Protein AF-A0A427CB73-F1 (afdb_monomer)

Foldseek 3Di:
DDDDDDDDDDDDDDDDDPPVPPPPPPPVQDAPQPLVQFDDDLLSVLLRCLLVLVLVSNLCSVPVVPDQQLPRAGPPQFEGSLLSNVSSVRLSSNLSNLVSPHQQQRWDWDQDPNDIFTADYNCLSCLLDLDLSSNVSNVVSPDDQQDAHRVRHGSCVNNCVSPNNNSND

pLDDT: mean 84.84, std 18.82, range [35.97, 98.69]

Nearest PDB structures (foldseek):
  6xkc-assembly1_A  TM=7.181E-01  e=7.537E-05  Homo sapiens
  7jya-assembly3_C  TM=6.806E-01  e=2.840E-04  Homo sapiens
  6le6-assembly2_B  TM=7.081E-01  e=1.017E-03  Homo sapiens
  6ley-assembly2_B  TM=7.081E-01  e=1.694E-03  Homo sapiens
  6len-assembly2_B  TM=6.511E-01  e=2.077E-03  Homo sapiens

Secondary structure (DSSP, 8-state):
----------------------------PPPSS-GGGT--HHHHHHHHHHHHT-HHHHHHHHHTS---TTS-B-TTT--BGGGHHHHTT-HHHHHHHHHTT--TT---EEEETTEEEEPP-HHHHHHTSS-THHHHHHHHTT--TT-B-TTS-BHHHHHHHTT--GGG-

Solvent-accessible surface area (backbone atoms only — not comparable to full-atom values): 9831 Å² total; per-residue (Å²): 134,82,92,81,85,86,88,77,88,92,79,90,83,88,86,76,82,88,75,82,74,81,76,74,75,76,69,75,76,73,52,92,78,55,42,72,83,44,35,60,73,69,58,24,54,45,47,39,26,20,43,76,32,39,43,67,60,38,36,42,41,38,76,75,67,63,50,59,48,53,81,39,52,25,80,88,77,42,43,23,46,69,33,46,12,64,79,53,71,15,67,56,10,38,50,32,44,47,78,58,66,45,56,39,70,28,48,47,71,46,81,54,99,91,40,82,46,46,47,48,25,36,53,48,55,24,18,44,39,93,56,36,66,53,25,51,50,34,44,74,68,68,28,64,83,82,49,48,37,66,85,71,42,46,36,60,56,46,6,44,75,51,75,60,25,56,83,34,101

Radius of gyration: 26.95 Å; Cα contacts (8 Å, |Δi|>4): 275; chains: 1; bounding box: 67×32×105 Å

Mean predicted aligned error: 9.96 Å

Structure (mmCIF, N/CA/C/O backbone):
data_AF-A0A427CB73-F1
#
_entry.id   AF-A0A427CB73-F1
#
loop_
_atom_site.group_PDB
_atom_site.id
_atom_site.type_symbol
_atom_site.label_atom_id
_atom_site.label_alt_id
_atom_site.label_comp_id
_atom_site.label_asym_id
_atom_site.label_entity_id
_atom_site.label_seq_id
_atom_site.pdbx_PDB_ins_code
_atom_site.Cartn_x
_atom_site.Cartn_y
_atom_site.Cartn_z
_atom_site.occupancy
_atom_site.B_iso_or_equiv
_atom_si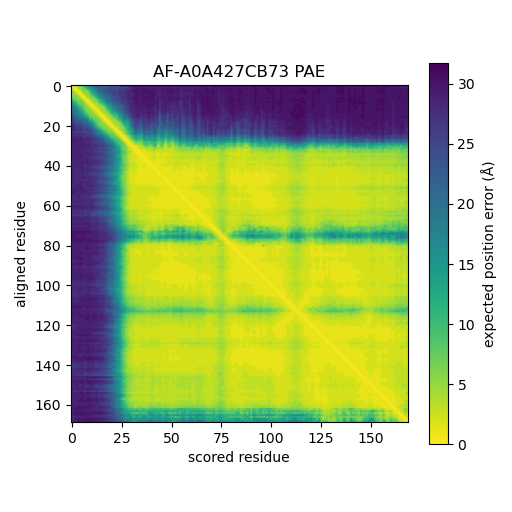te.auth_seq_id
_atom_site.auth_comp_id
_atom_site.auth_asym_id
_atom_site.auth_atom_id
_atom_site.pdbx_PDB_model_num
ATOM 1 N N . MET A 1 1 ? -48.656 11.456 83.171 1.00 38.75 1 MET A N 1
ATOM 2 C CA . MET A 1 1 ? -47.231 11.403 83.568 1.00 38.75 1 MET A CA 1
ATOM 3 C C . MET A 1 1 ? -46.379 11.459 82.304 1.00 38.75 1 MET A 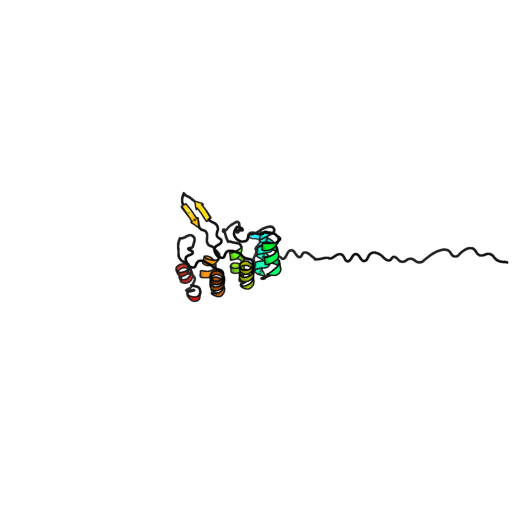C 1
ATOM 5 O O . MET A 1 1 ? -46.605 10.619 81.451 1.00 38.75 1 MET A O 1
ATOM 9 N N . ARG A 1 2 ? -45.480 12.463 82.231 1.00 39.56 2 ARG A N 1
ATOM 10 C CA . ARG A 1 2 ? -44.307 12.687 81.336 1.00 39.56 2 ARG A CA 1
ATOM 11 C C . ARG A 1 2 ? -44.510 12.529 79.816 1.00 39.56 2 ARG A C 1
ATOM 13 O O . ARG A 1 2 ? -44.808 11.442 79.359 1.00 39.56 2 ARG A O 1
ATOM 20 N N . SER A 1 3 ? -44.440 13.554 78.956 1.00 41.22 3 SER 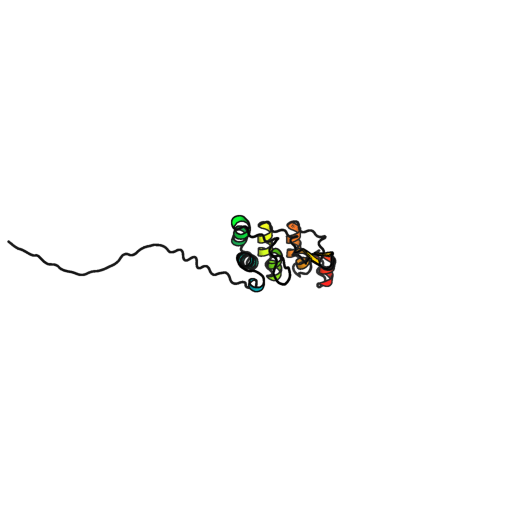A N 1
ATOM 21 C CA . SER A 1 3 ? -43.405 14.584 78.682 1.00 41.22 3 SER A CA 1
ATOM 22 C C . SER A 1 3 ? -42.025 14.035 78.281 1.00 41.22 3 SER A C 1
ATOM 24 O O . SER A 1 3 ? -41.329 13.525 79.152 1.00 41.22 3 SER A O 1
ATOM 26 N N . SER A 1 4 ? -41.634 14.209 77.009 1.00 46.22 4 SER A N 1
ATOM 2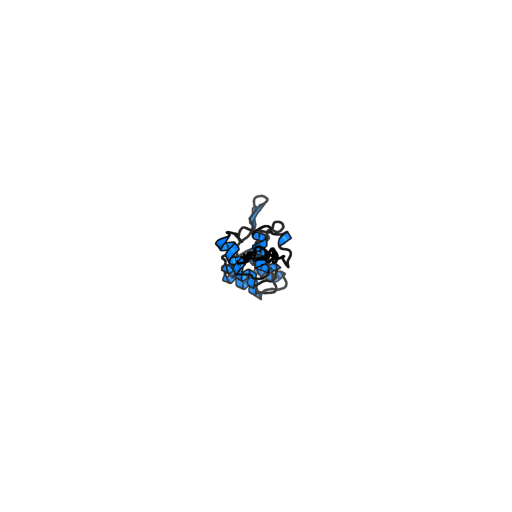7 C CA . SER A 1 4 ? -40.298 14.627 76.503 1.00 46.22 4 SER A CA 1
ATOM 28 C C . SER A 1 4 ? -40.305 14.420 74.976 1.00 46.22 4 SER A C 1
ATOM 30 O O . SER A 1 4 ? -40.231 13.296 74.503 1.00 46.22 4 SER A O 1
ATOM 32 N N . VAL A 1 5 ? -40.687 15.388 74.145 1.00 48.12 5 VAL A N 1
ATOM 33 C CA . VAL A 1 5 ? -39.850 16.459 73.566 1.00 48.12 5 VAL A CA 1
ATOM 34 C C . VAL A 1 5 ? -38.327 16.263 73.673 1.00 48.12 5 VAL A C 1
ATOM 36 O O . VAL A 1 5 ? -37.795 16.040 74.756 1.00 48.12 5 VAL A O 1
ATOM 39 N N . HIS A 1 6 ? -37.670 16.454 72.524 1.00 45.66 6 HIS A N 1
ATOM 40 C CA . HIS A 1 6 ? -36.235 16.642 72.279 1.00 45.66 6 HIS A CA 1
ATOM 41 C C . HIS A 1 6 ? -35.341 15.392 72.257 1.00 45.66 6 HIS A C 1
ATOM 43 O O . HIS A 1 6 ? -34.774 14.989 73.265 1.00 45.66 6 HIS A O 1
ATOM 49 N N . ASN A 1 7 ? -35.051 14.907 71.045 1.00 40.44 7 ASN A N 1
ATOM 50 C CA . ASN A 1 7 ? -33.645 14.757 70.688 1.00 40.44 7 ASN A CA 1
ATOM 51 C C . ASN A 1 7 ? -33.401 15.275 69.269 1.00 40.44 7 ASN A C 1
ATOM 53 O O . ASN A 1 7 ? -34.008 14.844 68.291 1.00 40.44 7 ASN A O 1
ATOM 57 N N . LEU A 1 8 ? -32.565 16.300 69.232 1.00 37.84 8 LEU A N 1
ATOM 58 C CA . LEU A 1 8 ? -32.173 17.113 68.102 1.00 37.84 8 LEU A CA 1
ATOM 59 C C . LEU A 1 8 ? -30.860 16.525 67.556 1.00 37.84 8 LEU A C 1
ATOM 61 O O . LEU A 1 8 ? -29.952 16.263 68.335 1.00 37.84 8 LEU A O 1
ATOM 65 N N . MET A 1 9 ? -30.746 16.449 66.230 1.00 35.97 9 MET A N 1
ATOM 66 C CA . MET A 1 9 ? -29.497 16.579 65.458 1.00 35.97 9 MET A CA 1
ATOM 67 C C . MET A 1 9 ? -28.460 15.437 65.420 1.00 35.97 9 MET A C 1
ATOM 69 O O . MET A 1 9 ? -28.052 14.853 66.415 1.00 35.97 9 MET A O 1
ATOM 73 N N . ALA A 1 10 ? -27.923 15.313 64.198 1.00 36.00 10 ALA A N 1
ATOM 74 C CA . ALA A 1 10 ? -26.582 14.868 63.813 1.00 36.00 10 ALA A CA 1
ATOM 75 C C . ALA A 1 10 ? -26.342 13.367 63.564 1.00 36.00 10 ALA A C 1
ATOM 77 O O . ALA A 1 10 ? -26.022 12.605 64.473 1.00 36.00 10 ALA A O 1
ATOM 78 N N . LYS A 1 11 ? -26.375 13.004 62.270 1.00 41.03 11 LYS A N 1
ATOM 79 C CA . LYS A 1 11 ? -25.304 12.339 61.479 1.00 41.03 11 LYS A CA 1
ATOM 80 C C . LYS A 1 11 ? -25.919 11.929 60.128 1.00 41.03 11 LYS A C 1
ATOM 82 O O . LYS A 1 11 ? -26.724 11.015 60.067 1.00 41.03 11 LYS A O 1
ATOM 87 N N . ALA A 1 12 ? -25.828 12.760 59.089 1.00 39.44 12 ALA A N 1
ATOM 88 C CA . ALA A 1 12 ? -24.758 12.722 58.086 1.00 39.44 12 ALA A CA 1
ATOM 89 C C . ALA A 1 12 ? -24.488 11.301 57.557 1.00 39.44 12 ALA A C 1
ATOM 91 O O . ALA A 1 12 ? -23.922 10.495 58.286 1.00 39.44 12 ALA A O 1
ATOM 92 N N . LEU A 1 13 ? -24.849 11.027 56.297 1.00 42.22 13 LEU A N 1
ATOM 93 C CA . LEU A 1 13 ? -23.922 10.589 55.242 1.00 42.22 13 LEU A CA 1
ATOM 94 C C . LEU A 1 13 ? -24.680 10.325 53.931 1.00 42.22 13 LEU A C 1
ATOM 96 O O . LEU A 1 13 ? -25.739 9.706 53.897 1.00 42.22 13 LEU A O 1
ATOM 100 N N . LEU A 1 14 ? -24.112 10.872 52.861 1.00 42.66 14 LEU A N 1
ATOM 101 C CA . LEU A 1 14 ? -24.563 10.803 51.483 1.00 42.66 14 LEU A CA 1
ATOM 102 C C . LEU A 1 14 ? -24.510 9.361 50.954 1.00 42.66 14 LEU A C 1
ATOM 104 O O . LEU A 1 14 ? -23.582 8.627 51.279 1.00 42.66 14 LEU A O 1
ATOM 108 N N . SER A 1 15 ? -25.404 8.995 50.036 1.00 47.62 15 SER A N 1
ATOM 109 C CA . SER A 1 15 ? -25.088 7.968 49.032 1.00 47.62 15 SER A CA 1
ATOM 110 C C . SER A 1 15 ? -25.438 8.502 47.648 1.00 47.62 15 SER A C 1
ATOM 112 O O . SER A 1 15 ? -26.591 8.586 47.235 1.00 47.62 15 SER A O 1
ATOM 114 N N . ALA A 1 16 ? -24.388 8.979 46.988 1.00 46.31 16 ALA A N 1
ATOM 115 C CA . ALA A 1 16 ? -24.393 9.493 45.636 1.00 46.31 16 ALA A CA 1
ATOM 116 C C . ALA A 1 16 ? -24.324 8.347 44.612 1.00 46.31 16 ALA A C 1
ATOM 118 O O . ALA A 1 16 ? -23.669 7.332 44.837 1.00 46.31 16 ALA A O 1
ATOM 119 N N . ALA A 1 17 ? -25.015 8.581 43.496 1.00 45.03 17 ALA A N 1
ATOM 120 C CA . ALA A 1 17 ? -24.802 8.099 42.133 1.00 45.03 17 ALA A CA 1
ATOM 121 C C . ALA A 1 17 ? -23.734 7.011 41.898 1.00 45.03 17 ALA A C 1
ATOM 123 O O . ALA A 1 17 ? -22.537 7.259 42.010 1.00 45.03 17 ALA A O 1
ATOM 124 N N . TRP A 1 18 ? -24.171 5.858 41.388 1.00 49.25 18 TRP A N 1
ATOM 125 C CA . TRP A 1 18 ? -23.339 4.979 40.560 1.00 49.25 18 TRP A CA 1
ATOM 126 C C . TRP A 1 18 ? -23.764 5.151 39.101 1.00 49.25 18 TRP A C 1
ATOM 128 O O . TRP A 1 18 ? -24.399 4.288 38.505 1.00 49.25 18 TRP A O 1
ATOM 138 N N . VAL A 1 19 ? -23.445 6.312 38.527 1.00 52.50 19 VAL A N 1
ATOM 139 C CA . VAL A 1 19 ? -23.290 6.409 37.074 1.00 52.50 19 VAL A CA 1
ATOM 140 C C . VAL A 1 19 ? -21.864 5.954 36.815 1.00 52.50 19 VAL A C 1
ATOM 142 O O . VAL A 1 19 ? -20.917 6.702 37.050 1.00 52.50 19 VAL A O 1
ATOM 145 N N . THR A 1 20 ? -21.698 4.701 36.402 1.00 58.72 20 THR A N 1
ATOM 146 C CA . THR A 1 20 ? -20.427 4.215 35.866 1.00 58.72 20 THR A CA 1
ATOM 147 C C . THR A 1 20 ? -20.180 4.941 34.551 1.00 58.72 20 THR A C 1
ATOM 149 O O . THR A 1 20 ? -20.610 4.507 33.483 1.00 58.72 20 THR A O 1
ATOM 152 N N . LEU A 1 21 ? -19.544 6.105 34.660 1.00 49.72 21 LEU A N 1
ATOM 153 C CA . LEU A 1 21 ? -18.967 6.846 33.557 1.00 49.72 21 LEU A CA 1
ATOM 154 C C . LEU A 1 21 ? -17.952 5.917 32.884 1.00 49.72 21 LEU A C 1
ATOM 156 O O . LEU A 1 21 ? -16.888 5.644 33.439 1.00 49.72 21 LEU A O 1
ATOM 160 N N . PHE A 1 22 ? -18.315 5.399 31.711 1.00 56.44 22 PHE A N 1
ATOM 161 C CA . PHE A 1 22 ? -17.393 4.758 30.782 1.00 56.44 22 PHE A CA 1
ATOM 162 C C . PHE A 1 22 ? -16.347 5.807 30.386 1.00 56.44 22 PHE A C 1
ATOM 164 O O . PHE A 1 22 ? -16.510 6.549 29.421 1.00 56.44 22 PHE A O 1
ATOM 171 N N . LEU A 1 23 ? -15.266 5.899 31.156 1.00 47.66 23 LEU A N 1
ATOM 172 C CA . LEU A 1 23 ? -14.032 6.526 30.709 1.00 47.66 23 LEU A CA 1
ATOM 173 C C . LEU A 1 23 ? -13.348 5.524 29.779 1.00 47.66 23 LEU A C 1
ATOM 175 O O . LEU A 1 23 ? -12.364 4.881 30.137 1.00 47.66 23 LEU A O 1
ATOM 179 N N . ALA A 1 24 ? -13.891 5.380 28.570 1.00 48.88 24 ALA A N 1
ATOM 180 C CA . ALA A 1 24 ? -13.057 5.013 27.443 1.00 48.88 24 ALA A CA 1
ATOM 181 C C . ALA A 1 24 ? -12.159 6.226 27.206 1.00 48.88 24 ALA A C 1
ATOM 183 O O . ALA A 1 24 ? -12.513 7.161 26.490 1.00 48.88 24 ALA A O 1
ATOM 184 N N . SER A 1 25 ? -11.041 6.255 27.927 1.00 50.16 25 SER A N 1
ATOM 185 C CA . SER A 1 25 ? -9.932 7.154 27.674 1.00 50.16 25 SER A CA 1
ATOM 186 C C . SER A 1 25 ? -9.566 6.968 26.212 1.00 50.16 25 SER A C 1
ATOM 188 O O . SER A 1 25 ? -8.900 6.000 25.850 1.00 50.16 25 SER A O 1
ATOM 190 N N . GLY A 1 26 ? -10.067 7.860 25.361 1.00 46.28 26 GLY A N 1
ATOM 191 C CA . GLY A 1 26 ? -9.613 8.005 23.995 1.00 46.28 26 GLY A CA 1
ATOM 192 C C . GLY A 1 26 ? -8.172 8.478 24.051 1.00 46.28 26 GLY A C 1
ATOM 193 O O . GLY A 1 26 ? -7.900 9.662 23.876 1.00 46.28 26 GLY A O 1
ATOM 194 N N . CYS A 1 27 ? -7.242 7.563 24.329 1.00 50.41 27 CYS A N 1
ATOM 195 C CA . CYS A 1 27 ? -5.899 7.698 23.812 1.00 50.41 27 CYS A CA 1
ATOM 196 C C . CYS A 1 27 ? -6.097 7.773 22.305 1.00 50.41 27 CYS A C 1
ATOM 198 O O . CYS A 1 27 ? -6.318 6.753 21.655 1.00 50.41 27 CYS A O 1
ATOM 200 N N . ALA A 1 28 ? -6.107 8.989 21.761 1.00 59.00 28 ALA A N 1
ATOM 201 C CA . ALA A 1 28 ? -5.846 9.174 20.352 1.00 59.00 28 ALA A CA 1
ATOM 202 C C . ALA A 1 28 ? -4.501 8.486 20.128 1.00 59.00 28 ALA A C 1
ATOM 204 O O . ALA A 1 28 ? -3.478 8.967 20.617 1.00 59.00 28 ALA A O 1
ATOM 205 N N . ALA A 1 29 ? -4.537 7.286 19.548 1.00 65.75 29 ALA A N 1
ATOM 206 C CA . ALA A 1 29 ? -3.343 6.498 19.321 1.00 65.75 29 ALA A CA 1
ATOM 207 C C . ALA A 1 29 ? -2.357 7.401 18.573 1.00 65.75 29 ALA A C 1
ATOM 209 O O . ALA A 1 29 ? -2.707 7.999 17.557 1.00 65.75 29 ALA A O 1
ATOM 210 N N . SER A 1 30 ? -1.164 7.610 19.122 1.00 78.94 30 SER A N 1
ATOM 211 C CA . SER A 1 30 ? -0.142 8.387 18.429 1.00 78.94 30 SER A CA 1
ATOM 212 C C . SER A 1 30 ? 0.513 7.490 17.391 1.00 78.94 30 SER A C 1
ATOM 214 O O . SER A 1 30 ? 0.859 6.350 17.698 1.00 78.94 30 SER A O 1
ATOM 216 N N . SER A 1 31 ? 0.713 8.002 16.181 1.00 87.75 31 SER A N 1
ATOM 217 C CA . SER A 1 31 ? 1.479 7.280 15.165 1.00 87.75 31 SER A CA 1
ATOM 218 C C . SER A 1 31 ? 2.921 7.073 15.627 1.00 87.75 31 SER A C 1
A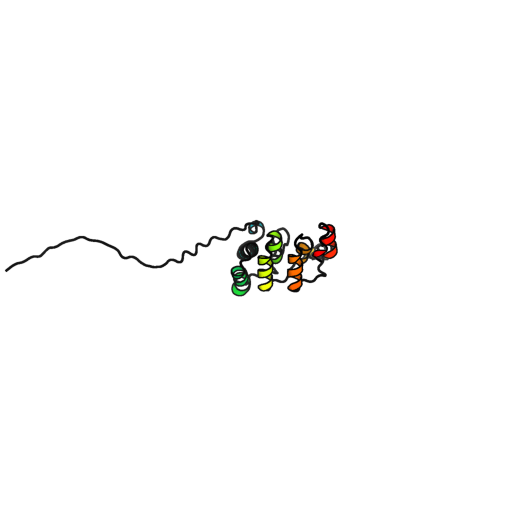TOM 220 O O . SER A 1 31 ? 3.565 8.019 16.086 1.00 87.75 31 SER A O 1
ATOM 222 N N . ALA A 1 32 ? 3.431 5.853 15.469 1.00 87.00 32 ALA A N 1
ATOM 223 C CA . ALA A 1 32 ? 4.835 5.534 15.705 1.00 87.00 32 ALA A CA 1
ATOM 224 C C . ALA A 1 32 ? 5.720 5.894 14.496 1.00 87.00 32 ALA A C 1
ATOM 226 O O . ALA A 1 32 ? 6.933 6.026 14.644 1.00 87.00 32 ALA A O 1
ATOM 227 N N . HIS A 1 33 ? 5.116 6.088 13.318 1.00 89.38 33 HIS A N 1
ATOM 228 C CA . HIS A 1 33 ? 5.810 6.299 12.042 1.00 89.38 33 HIS A CA 1
ATOM 229 C C . HIS A 1 33 ? 5.504 7.653 11.379 1.00 89.38 33 HIS A C 1
ATOM 231 O O . HIS A 1 33 ? 5.783 7.847 10.196 1.00 89.38 33 HIS A O 1
ATOM 237 N N . GLY A 1 34 ? 4.939 8.602 12.129 1.00 90.25 34 GLY A N 1
ATOM 238 C CA . GLY A 1 34 ? 4.691 9.965 11.654 1.00 90.25 34 GLY A CA 1
ATOM 239 C C . GLY A 1 34 ? 3.502 10.109 10.697 1.00 90.25 34 GLY A C 1
ATOM 240 O O . GLY A 1 34 ? 3.481 11.039 9.902 1.00 90.25 34 GLY A O 1
ATOM 241 N N . ALA A 1 35 ? 2.486 9.243 10.765 1.00 90.62 35 ALA A N 1
ATOM 242 C CA . ALA A 1 35 ? 1.282 9.315 9.924 1.00 90.62 35 ALA A CA 1
ATOM 243 C C . ALA A 1 35 ? 0.575 10.675 9.993 1.00 90.62 35 ALA A C 1
ATOM 245 O O . ALA A 1 35 ? -0.072 11.068 9.026 1.00 90.62 35 ALA A O 1
ATOM 246 N N . GLY A 1 36 ? 0.722 11.408 11.102 1.00 91.31 36 GLY A N 1
ATOM 247 C CA . GLY A 1 36 ? 0.163 12.753 11.270 1.00 91.31 36 GLY A CA 1
ATOM 248 C C . GLY A 1 36 ? 0.714 13.792 10.288 1.00 91.31 36 GLY A C 1
ATOM 249 O O . GLY A 1 36 ? 0.031 14.772 10.012 1.00 91.31 36 GLY A O 1
ATOM 250 N N . ASP A 1 37 ? 1.898 13.559 9.712 1.00 88.81 37 ASP A N 1
ATOM 251 C CA . ASP A 1 37 ? 2.478 14.435 8.686 1.00 88.81 37 ASP A CA 1
ATOM 252 C C . ASP A 1 37 ? 1.857 14.202 7.295 1.00 88.81 37 ASP A C 1
ATOM 254 O O . ASP A 1 37 ? 2.005 15.030 6.393 1.00 88.81 37 ASP A O 1
ATOM 258 N N . TYR A 1 38 ? 1.162 13.074 7.113 1.00 88.06 38 TYR A N 1
ATOM 259 C CA . TYR A 1 38 ? 0.657 12.607 5.819 1.00 88.06 38 TYR A CA 1
ATOM 260 C C . TYR A 1 38 ? -0.870 12.554 5.758 1.00 88.06 38 TYR A C 1
ATOM 262 O O . TYR A 1 38 ? -1.445 12.800 4.696 1.00 88.06 38 TYR A O 1
ATOM 270 N N . PHE A 1 39 ? -1.522 12.256 6.882 1.00 90.44 39 PHE A N 1
ATOM 271 C CA . PHE A 1 39 ? -2.959 12.034 6.976 1.00 90.44 39 PHE A CA 1
ATOM 272 C C . PHE A 1 39 ? -3.573 12.824 8.131 1.00 90.44 39 PHE A C 1
ATOM 274 O O . PHE A 1 39 ? -2.932 13.114 9.137 1.00 90.44 39 PHE A O 1
ATOM 281 N N . GLN A 1 40 ? -4.869 13.112 8.011 1.00 90.69 40 GLN A N 1
ATOM 282 C CA . GLN A 1 40 ? -5.655 13.806 9.031 1.00 90.69 40 GLN A CA 1
ATOM 283 C C . GLN A 1 40 ? -7.026 13.146 9.221 1.00 90.69 40 GLN A C 1
ATOM 285 O O . GLN A 1 40 ? -7.487 12.375 8.376 1.00 90.69 40 GLN A O 1
ATOM 290 N N . GLY A 1 41 ? -7.702 13.450 10.331 1.00 93.19 41 GLY A N 1
ATOM 291 C CA . GLY A 1 41 ? -9.046 12.936 10.610 1.00 93.19 41 GLY A CA 1
ATOM 292 C C . GLY A 1 41 ? -9.110 11.403 10.614 1.00 93.19 41 GLY A C 1
ATOM 293 O O . GLY A 1 41 ? -8.244 10.740 11.180 1.00 93.19 41 GLY A O 1
ATOM 294 N N . LYS A 1 42 ? -10.131 10.826 9.970 1.00 94.88 42 LYS A N 1
ATOM 295 C CA . LYS A 1 42 ? -10.315 9.364 9.927 1.00 94.88 42 LYS A CA 1
ATOM 296 C C . LYS A 1 42 ? -9.252 8.634 9.100 1.00 94.88 42 LYS A C 1
ATOM 298 O O . LYS A 1 42 ? -8.921 7.499 9.418 1.00 94.88 42 LYS A O 1
ATOM 303 N N . ALA A 1 43 ? -8.671 9.290 8.093 1.00 93.62 43 ALA A N 1
ATOM 304 C CA . ALA A 1 43 ? -7.548 8.733 7.340 1.00 93.62 43 ALA A CA 1
ATOM 305 C C . ALA A 1 43 ? -6.317 8.534 8.237 1.00 93.62 43 ALA A C 1
ATOM 307 O O . ALA A 1 43 ? -5.658 7.505 8.155 1.00 93.62 43 ALA A O 1
ATOM 308 N N . LEU A 1 44 ? -6.053 9.482 9.145 1.00 94.25 44 LEU A N 1
ATOM 309 C CA . LEU A 1 44 ? -4.994 9.343 10.146 1.00 94.25 44 LEU A CA 1
ATOM 310 C C . LEU A 1 44 ? -5.270 8.177 11.096 1.00 94.25 44 LEU A C 1
ATOM 312 O O . LEU A 1 44 ? -4.376 7.380 11.358 1.00 94.25 44 LEU A O 1
ATOM 316 N N . GLN A 1 45 ? -6.510 8.044 11.575 1.00 95.94 45 GLN A N 1
ATOM 317 C CA . GLN A 1 45 ? -6.897 6.916 12.430 1.00 95.94 45 GLN A CA 1
ATOM 318 C C . GLN A 1 45 ? -6.692 5.573 11.718 1.00 95.94 45 GLN A C 1
ATOM 320 O O . GLN A 1 45 ? -6.155 4.644 12.318 1.00 95.94 45 GLN A O 1
ATOM 325 N N . LEU A 1 46 ? -7.053 5.490 10.434 1.00 96.56 46 LEU A N 1
ATOM 326 C CA . LEU A 1 46 ? -6.859 4.286 9.631 1.00 96.56 46 LEU A CA 1
ATOM 327 C C . LEU A 1 46 ? -5.369 3.994 9.398 1.00 96.56 46 LEU A C 1
ATOM 329 O O . LEU A 1 46 ? -4.945 2.851 9.552 1.00 96.56 46 LEU A O 1
ATOM 333 N N . ALA A 1 47 ? -4.561 5.022 9.117 1.00 95.31 47 ALA A N 1
ATOM 334 C CA . ALA A 1 47 ? -3.111 4.889 8.999 1.00 95.31 47 ALA A CA 1
ATOM 335 C C . ALA A 1 47 ? -2.491 4.347 10.297 1.00 95.31 47 ALA A C 1
ATOM 337 O O . ALA A 1 47 ? -1.765 3.358 10.246 1.00 95.31 47 ALA A O 1
ATOM 338 N N . ILE A 1 48 ? -2.835 4.914 11.459 1.00 96.19 48 ILE A N 1
ATOM 339 C CA . ILE A 1 48 ? -2.328 4.461 12.766 1.00 96.19 48 ILE A CA 1
ATOM 340 C C . ILE A 1 48 ? -2.745 3.017 13.062 1.00 96.19 48 ILE A C 1
ATOM 342 O O . ILE A 1 48 ? -1.905 2.212 13.454 1.00 96.19 48 ILE A O 1
ATOM 346 N N . ALA A 1 49 ? -4.013 2.666 12.835 1.00 97.31 49 ALA A N 1
ATOM 347 C CA . ALA A 1 49 ? -4.489 1.295 13.019 1.00 97.31 49 ALA A CA 1
ATOM 348 C C . ALA A 1 49 ? -3.742 0.306 12.108 1.00 97.31 49 ALA A C 1
ATOM 350 O O . ALA A 1 49 ? -3.422 -0.812 12.511 1.00 97.31 49 ALA A O 1
ATOM 351 N N . SER A 1 50 ? -3.392 0.739 10.896 1.00 96.94 50 SER A N 1
ATOM 352 C CA . SER A 1 50 ? -2.586 -0.048 9.964 1.00 96.94 50 SER A CA 1
ATOM 353 C C . SER A 1 50 ? -1.107 -0.163 10.366 1.00 96.94 50 SER A C 1
ATOM 355 O O . SER A 1 50 ? -0.450 -1.123 9.980 1.00 96.94 50 SER A O 1
ATOM 357 N N . GLU A 1 51 ? -0.567 0.734 11.198 1.00 95.50 51 GLU A N 1
ATOM 358 C CA . GLU A 1 51 ? 0.779 0.555 11.765 1.00 95.50 51 GLU A CA 1
ATOM 359 C C . GLU A 1 51 ? 0.800 -0.606 12.763 1.00 95.50 51 GLU A C 1
ATOM 361 O O . GLU A 1 51 ? 1.685 -1.457 12.703 1.00 95.50 51 GLU A O 1
ATOM 366 N N . SER A 1 52 ? -0.196 -0.679 13.649 1.00 94.06 52 SER A N 1
ATOM 367 C CA . SER A 1 52 ? -0.287 -1.715 14.686 1.00 94.06 52 SER A CA 1
ATOM 368 C C . SER A 1 52 ? -0.950 -3.015 14.223 1.00 94.06 52 SER A C 1
ATOM 370 O O . SER A 1 52 ? -0.907 -4.003 14.954 1.00 94.06 52 SER A O 1
ATOM 372 N N . GLY A 1 53 ? -1.558 -3.036 13.032 1.00 96.62 53 GLY A N 1
ATOM 373 C CA . GLY A 1 53 ? -2.332 -4.183 12.556 1.00 96.62 53 GLY A CA 1
ATOM 374 C C . GLY A 1 53 ? -3.660 -4.373 13.294 1.00 96.62 53 GLY A C 1
ATOM 375 O O . GLY A 1 53 ? -4.141 -5.499 13.386 1.00 96.62 53 GLY A O 1
ATOM 376 N N . ASP A 1 54 ? -4.246 -3.296 13.826 1.00 97.75 54 ASP A N 1
ATOM 377 C CA . ASP A 1 54 ? -5.553 -3.308 14.493 1.00 97.75 54 ASP A CA 1
ATOM 378 C C . ASP A 1 54 ? -6.677 -3.533 13.465 1.00 97.75 54 ASP A C 1
ATOM 380 O O . ASP A 1 54 ? -7.275 -2.596 12.926 1.00 97.75 54 ASP A O 1
ATOM 384 N N . SER A 1 55 ? -6.934 -4.809 13.168 1.00 98.12 55 SER A N 1
ATOM 385 C CA . SER A 1 55 ? -7.910 -5.244 12.169 1.00 98.12 55 SER A CA 1
ATOM 386 C C . SER A 1 55 ? -9.335 -4.811 12.488 1.00 98.12 55 SER A C 1
ATOM 388 O O . SER A 1 55 ? -10.093 -4.519 11.565 1.00 98.12 55 SER A O 1
ATOM 390 N N . ASP A 1 56 ? -9.696 -4.735 13.769 1.00 98.19 56 ASP A N 1
ATOM 391 C CA . ASP A 1 56 ? -11.049 -4.375 14.197 1.00 98.19 56 ASP A CA 1
ATOM 392 C C . ASP A 1 56 ? -11.307 -2.888 13.943 1.00 98.19 56 ASP A C 1
ATOM 394 O O . ASP A 1 56 ? -12.342 -2.510 13.386 1.00 98.19 56 ASP A O 1
ATOM 398 N N . THR A 1 57 ? -10.337 -2.030 14.276 1.00 98.12 57 THR A N 1
ATOM 399 C CA . THR A 1 57 ? -10.413 -0.603 13.944 1.00 98.12 57 THR A CA 1
ATOM 400 C C . THR A 1 57 ? -10.370 -0.370 12.439 1.00 98.12 57 THR A C 1
ATOM 402 O O . THR A 1 57 ? -11.152 0.440 11.943 1.00 98.12 57 THR A O 1
ATOM 405 N N . ILE A 1 58 ? -9.522 -1.091 11.699 1.00 98.50 58 ILE A N 1
ATOM 406 C CA . ILE A 1 58 ? -9.469 -1.005 10.232 1.00 98.50 58 ILE A CA 1
ATOM 407 C C . ILE A 1 58 ? -10.826 -1.368 9.616 1.00 98.50 58 ILE A C 1
ATOM 409 O O . ILE A 1 58 ? -11.370 -0.599 8.819 1.00 98.50 58 ILE A O 1
ATOM 413 N N . ALA A 1 59 ? -11.397 -2.507 10.012 1.00 98.00 59 ALA A N 1
ATOM 414 C CA . ALA A 1 59 ? -12.671 -2.982 9.490 1.00 98.00 59 ALA A CA 1
ATOM 415 C C . ALA A 1 59 ? -13.809 -2.004 9.804 1.00 98.00 59 ALA A C 1
ATOM 417 O O . ALA A 1 59 ? -14.573 -1.666 8.900 1.00 98.00 59 ALA A O 1
ATOM 418 N N . ARG A 1 60 ? -13.887 -1.499 11.043 1.00 98.12 60 ARG A N 1
ATOM 419 C CA . ARG A 1 60 ? -14.874 -0.486 11.443 1.00 98.12 60 ARG A CA 1
ATOM 420 C C . ARG A 1 60 ? -14.740 0.788 10.606 1.00 98.12 60 ARG A C 1
ATOM 422 O O . ARG A 1 60 ? -15.725 1.258 10.039 1.00 98.12 60 ARG A O 1
ATOM 429 N N . LEU A 1 61 ? -13.525 1.329 10.486 1.00 97.81 61 LEU A N 1
ATOM 430 C CA . LEU A 1 61 ? -13.282 2.578 9.760 1.00 97.81 61 LEU A CA 1
ATOM 431 C C . LEU A 1 61 ? -13.680 2.472 8.281 1.00 97.81 61 LEU A C 1
ATOM 433 O O . LEU A 1 61 ? -14.300 3.390 7.746 1.00 97.81 61 LEU A O 1
ATOM 437 N N . ILE A 1 62 ? -13.363 1.353 7.628 1.00 96.75 62 ILE A N 1
ATOM 438 C CA . ILE A 1 62 ? -13.676 1.153 6.208 1.00 96.75 62 ILE A CA 1
ATOM 439 C C . ILE A 1 62 ? -15.161 0.823 6.008 1.00 96.75 62 ILE A C 1
ATOM 441 O O . ILE A 1 62 ? -15.835 1.467 5.206 1.00 96.75 62 ILE A O 1
ATOM 445 N N . LYS A 1 63 ? -15.691 -0.165 6.740 1.00 95.88 63 LYS A N 1
ATOM 446 C CA . LYS A 1 63 ? -17.010 -0.759 6.457 1.00 95.88 63 LYS A CA 1
ATOM 447 C C . LYS A 1 63 ? -18.169 -0.008 7.105 1.00 95.88 63 LYS A C 1
ATOM 449 O O . LYS A 1 63 ? -19.243 0.059 6.518 1.00 95.88 63 LYS A O 1
ATOM 454 N N . GLU A 1 64 ? -17.968 0.542 8.299 1.00 96.56 64 GLU A N 1
ATOM 455 C CA . GLU A 1 64 ? -19.030 1.217 9.057 1.00 96.56 64 GLU A CA 1
ATOM 456 C C . GLU A 1 64 ? -18.931 2.735 8.922 1.00 96.56 64 GLU A C 1
ATOM 458 O O . GLU A 1 64 ? -19.939 3.426 8.782 1.00 96.56 64 GLU A O 1
ATOM 463 N N . GLU A 1 65 ? -17.708 3.264 8.934 1.00 96.12 65 GLU A N 1
ATOM 464 C CA . GLU A 1 65 ? -17.468 4.706 8.906 1.00 96.12 65 GLU A CA 1
ATOM 465 C C . GLU A 1 65 ? -17.170 5.271 7.510 1.00 96.12 65 GLU A C 1
ATOM 467 O O . GLU A 1 65 ? -17.036 6.493 7.374 1.00 96.12 65 GLU A O 1
ATOM 472 N N . GLY A 1 66 ? -17.095 4.405 6.492 1.00 93.94 66 GLY A N 1
ATOM 473 C CA . GLY A 1 66 ? -17.000 4.768 5.077 1.00 93.94 66 GLY A CA 1
ATOM 474 C C . GLY A 1 66 ? -15.664 5.379 4.653 1.00 93.94 66 GLY A C 1
ATOM 475 O O . GLY A 1 66 ? -15.614 6.106 3.660 1.00 93.94 66 GLY A O 1
ATOM 476 N N . VAL A 1 67 ? -14.582 5.142 5.400 1.00 94.31 67 VAL A N 1
ATOM 477 C CA . VAL A 1 67 ? -13.245 5.598 5.004 1.00 94.31 67 VAL A CA 1
ATOM 478 C C . VAL A 1 67 ? -12.787 4.784 3.798 1.00 94.31 67 VAL A C 1
ATOM 480 O O . VAL A 1 67 ? -12.576 3.582 3.912 1.00 94.31 67 VAL A O 1
ATOM 483 N N . ASN A 1 68 ? -12.607 5.435 2.648 1.00 92.00 68 ASN A N 1
ATOM 484 C CA . ASN A 1 68 ? -12.114 4.773 1.443 1.00 92.00 68 ASN A CA 1
ATOM 485 C C . ASN A 1 68 ? -10.567 4.817 1.392 1.00 92.00 68 ASN A C 1
ATOM 487 O O . ASN A 1 68 ? -10.002 5.904 1.195 1.00 92.00 68 ASN A O 1
ATOM 491 N N . PRO A 1 69 ? -9.867 3.677 1.562 1.00 89.88 69 PRO A N 1
ATOM 492 C CA . PRO A 1 69 ? -8.405 3.627 1.516 1.00 89.88 69 PRO A CA 1
ATOM 493 C C . PRO A 1 69 ? -7.840 3.837 0.102 1.00 89.88 69 PRO A C 1
ATOM 495 O O . PRO A 1 69 ? -6.683 4.236 -0.026 1.00 89.88 69 PRO A O 1
ATOM 498 N N . ASP A 1 70 ? -8.650 3.644 -0.942 1.00 89.69 70 ASP A N 1
ATOM 499 C CA . ASP A 1 70 ? -8.211 3.645 -2.344 1.00 89.69 70 ASP A CA 1
ATOM 500 C C . ASP A 1 70 ? -8.163 5.049 -2.950 1.00 89.69 70 ASP A C 1
ATOM 502 O O . ASP A 1 70 ? -7.525 5.277 -3.975 1.00 89.69 70 ASP A O 1
ATOM 506 N N . THR A 1 71 ? -8.842 6.008 -2.318 1.00 85.69 71 THR A N 1
ATOM 507 C CA . THR A 1 71 ? -8.858 7.422 -2.727 1.00 85.69 71 THR A CA 1
ATOM 508 C C . THR A 1 71 ? -8.128 8.327 -1.740 1.00 85.69 71 THR A C 1
ATOM 510 O O . THR A 1 71 ? -8.092 9.544 -1.916 1.00 85.69 71 THR A O 1
ATOM 513 N N . THR A 1 72 ? -7.586 7.750 -0.668 1.00 83.25 72 THR A N 1
ATOM 514 C CA . THR A 1 72 ? -6.863 8.480 0.370 1.00 83.25 72 THR A CA 1
ATOM 515 C C . THR A 1 72 ? -5.372 8.410 0.072 1.00 83.25 72 THR A C 1
ATOM 517 O O . THR A 1 72 ? -4.733 7.379 0.278 1.00 83.25 72 THR A O 1
ATOM 520 N N . PHE A 1 73 ? -4.813 9.523 -0.395 1.00 81.69 73 PHE A N 1
ATOM 521 C CA . PHE A 1 73 ? -3.394 9.642 -0.722 1.00 81.69 73 PHE A CA 1
ATOM 522 C C . PHE A 1 73 ? -2.718 10.650 0.200 1.00 81.69 73 PHE A C 1
ATOM 524 O O . PHE A 1 73 ? -3.298 11.677 0.557 1.00 81.69 73 PHE A O 1
ATOM 531 N N . ALA A 1 74 ? -1.479 10.360 0.579 1.00 75.69 74 ALA A N 1
ATOM 532 C CA . ALA A 1 74 ? -0.674 11.268 1.371 1.00 75.69 74 ALA A CA 1
ATOM 533 C C . ALA A 1 74 ? -0.382 12.568 0.602 1.00 75.69 74 ALA A C 1
ATOM 535 O O . ALA A 1 74 ? 0.108 12.541 -0.528 1.00 75.69 74 ALA A O 1
ATOM 536 N N . SER A 1 75 ? -0.613 13.708 1.255 1.00 66.75 75 SER A N 1
ATOM 537 C CA . SER A 1 75 ? -0.653 15.046 0.642 1.00 66.75 75 SER A CA 1
ATOM 538 C C . SER A 1 75 ? 0.610 15.480 -0.113 1.00 66.75 75 SER A C 1
ATOM 540 O O . SER A 1 75 ? 0.527 16.333 -0.993 1.00 66.75 75 SER A O 1
ATOM 542 N N . ARG A 1 76 ? 1.788 14.961 0.261 1.00 62.50 76 ARG A N 1
ATOM 543 C CA . ARG A 1 76 ? 3.083 15.387 -0.301 1.00 62.50 76 ARG A CA 1
ATOM 544 C C . ARG A 1 76 ? 3.601 14.485 -1.415 1.00 62.50 76 ARG A C 1
ATOM 546 O O . ARG A 1 76 ? 4.125 14.996 -2.398 1.00 62.50 76 ARG A O 1
ATOM 553 N N . ASP A 1 77 ? 3.398 13.179 -1.279 1.00 64.31 77 ASP A N 1
ATOM 554 C CA . ASP A 1 77 ? 4.127 12.185 -2.074 1.00 64.31 77 ASP A CA 1
ATOM 555 C C . ASP A 1 77 ? 3.192 11.242 -2.852 1.00 64.31 77 ASP A C 1
ATOM 557 O O . ASP A 1 77 ? 3.656 10.302 -3.493 1.00 64.31 77 ASP A O 1
ATOM 561 N N . GLY A 1 78 ? 1.870 11.448 -2.772 1.00 71.12 78 GLY A N 1
ATOM 562 C CA . GLY A 1 78 ? 0.882 10.624 -3.478 1.00 71.12 78 GLY A CA 1
ATOM 563 C C . GLY A 1 78 ? 0.810 9.174 -2.985 1.00 71.12 78 GLY A C 1
ATOM 564 O O . GLY A 1 78 ? 0.231 8.330 -3.662 1.00 71.12 78 GLY A O 1
ATOM 565 N N . ILE A 1 79 ? 1.394 8.871 -1.816 1.00 78.69 79 ILE A N 1
ATOM 566 C CA . ILE A 1 79 ? 1.431 7.520 -1.239 1.00 78.69 79 ILE A CA 1
ATOM 567 C C . ILE A 1 79 ? -0.008 7.074 -0.947 1.00 78.69 79 ILE A C 1
ATOM 569 O O . ILE A 1 79 ? -0.668 7.712 -0.119 1.00 78.69 79 ILE A O 1
ATOM 573 N N . PRO A 1 80 ? -0.504 5.994 -1.576 1.00 88.25 80 PRO A N 1
ATOM 574 C CA . PRO A 1 80 ? -1.805 5.425 -1.239 1.00 88.25 80 PRO A CA 1
ATOM 575 C C . PRO A 1 80 ? -1.827 4.973 0.216 1.00 88.25 80 PRO A C 1
ATOM 577 O O . PRO A 1 80 ? -0.833 4.435 0.705 1.00 88.25 80 PRO A O 1
ATOM 580 N N . LEU A 1 81 ? -2.953 5.131 0.912 1.00 93.62 81 LEU A N 1
ATOM 581 C CA . LEU A 1 81 ? -3.076 4.697 2.306 1.00 93.62 81 LEU A CA 1
ATOM 582 C C . LEU A 1 81 ? -2.695 3.217 2.485 1.00 93.62 81 LEU A C 1
ATOM 584 O O . LEU A 1 81 ? -2.031 2.863 3.454 1.00 93.62 81 LEU A O 1
ATOM 588 N N . ILE A 1 82 ? -3.033 2.369 1.509 1.00 95.31 82 ILE A N 1
ATOM 589 C CA . ILE A 1 82 ? -2.667 0.946 1.499 1.00 95.31 82 ILE A CA 1
ATOM 590 C C . ILE A 1 82 ? -1.149 0.692 1.436 1.00 95.31 82 ILE A C 1
ATOM 592 O O . ILE A 1 82 ? -0.679 -0.367 1.842 1.00 95.31 82 ILE A O 1
ATOM 596 N N . ALA A 1 83 ? -0.354 1.671 0.999 1.00 94.12 83 ALA A N 1
ATOM 597 C CA . ALA A 1 83 ? 1.104 1.610 1.044 1.00 94.12 83 ALA A CA 1
ATOM 598 C C . ALA A 1 83 ? 1.687 2.058 2.403 1.00 94.12 83 ALA A C 1
ATOM 600 O O . ALA A 1 83 ? 2.876 1.857 2.652 1.00 94.12 83 ALA A O 1
ATOM 601 N N . TRP A 1 84 ? 0.890 2.639 3.311 1.00 94.75 84 TRP A N 1
ATOM 602 C CA . TRP A 1 84 ? 1.379 3.081 4.624 1.00 94.75 84 TRP A CA 1
ATOM 603 C C . TRP A 1 84 ? 1.962 1.944 5.486 1.00 94.75 84 TRP A C 1
ATOM 605 O O . TRP A 1 84 ? 3.068 2.112 6.010 1.00 94.75 84 TRP A O 1
ATOM 615 N N . PRO A 1 85 ? 1.333 0.754 5.580 1.00 96.25 85 PRO A N 1
ATOM 616 C CA . PRO A 1 85 ? 1.891 -0.362 6.343 1.00 96.25 85 PRO A CA 1
ATOM 617 C C . PRO A 1 85 ? 3.246 -0.853 5.833 1.00 96.25 85 PRO A C 1
ATOM 619 O O . PRO A 1 85 ? 4.005 -1.428 6.607 1.00 96.25 85 PRO A O 1
ATOM 622 N N . LEU A 1 86 ? 3.587 -0.623 4.560 1.00 95.75 86 LEU A N 1
ATOM 623 C CA . LEU A 1 86 ? 4.903 -0.972 4.013 1.00 95.75 86 LEU A CA 1
ATOM 624 C C . LEU A 1 86 ? 5.982 -0.085 4.647 1.00 95.75 86 LEU A C 1
ATOM 626 O O . LEU A 1 86 ? 7.001 -0.588 5.119 1.00 95.75 86 LEU A O 1
ATOM 630 N N . ARG A 1 87 ? 5.722 1.228 4.748 1.00 92.25 87 ARG A N 1
ATOM 631 C CA . ARG A 1 87 ? 6.599 2.182 5.451 1.00 92.25 87 ARG A CA 1
ATOM 632 C C . ARG A 1 87 ? 6.730 1.832 6.932 1.00 92.25 87 ARG A C 1
ATOM 634 O O . ARG A 1 87 ? 7.828 1.897 7.475 1.00 92.25 87 ARG A O 1
ATOM 641 N N . ALA A 1 88 ? 5.625 1.444 7.564 1.00 94.50 88 ALA A N 1
ATOM 642 C CA . ALA A 1 88 ? 5.598 1.033 8.966 1.00 94.50 88 ALA A CA 1
ATOM 643 C C . ALA A 1 88 ? 6.116 -0.398 9.208 1.00 94.50 88 ALA A C 1
ATOM 645 O O . ALA A 1 88 ? 6.132 -0.858 10.346 1.00 94.50 88 ALA A O 1
ATOM 646 N N . ARG A 1 89 ? 6.498 -1.126 8.147 1.00 96.31 89 ARG A N 1
ATOM 647 C CA . ARG A 1 89 ? 6.879 -2.547 8.191 1.00 96.31 89 ARG A CA 1
ATOM 648 C C . ARG A 1 89 ? 5.863 -3.410 8.960 1.00 96.31 89 ARG A C 1
ATOM 650 O O . ARG A 1 89 ? 6.219 -4.333 9.689 1.00 96.31 89 ARG A O 1
ATOM 657 N N . SER A 1 90 ? 4.575 -3.147 8.725 1.00 97.75 90 SER A N 1
ATOM 658 C CA . SER A 1 90 ? 3.439 -3.870 9.302 1.00 97.75 90 SER A CA 1
ATOM 659 C C . SER A 1 90 ? 2.754 -4.767 8.271 1.00 97.75 90 SER A C 1
ATOM 661 O O . SER A 1 90 ? 1.869 -4.348 7.525 1.00 97.75 90 SER A O 1
ATOM 663 N N . LEU A 1 91 ? 3.172 -6.034 8.209 1.00 98.44 91 LEU A N 1
ATOM 664 C CA . LEU A 1 91 ? 2.550 -7.017 7.316 1.00 98.44 91 LEU A CA 1
ATOM 665 C C . LEU A 1 91 ? 1.106 -7.319 7.752 1.00 98.44 91 LEU A C 1
ATOM 667 O O . LEU A 1 91 ? 0.223 -7.468 6.913 1.00 98.44 91 LEU A O 1
ATOM 671 N N . GLY A 1 92 ? 0.858 -7.348 9.067 1.00 98.56 92 GLY A N 1
ATOM 672 C CA . GLY A 1 92 ? -0.483 -7.509 9.632 1.00 98.56 92 GLY A CA 1
ATOM 673 C C . GLY A 1 92 ? -1.413 -6.351 9.271 1.00 98.56 92 GLY A C 1
ATOM 674 O O . GLY A 1 92 ? -2.560 -6.587 8.905 1.00 98.56 92 GLY A O 1
ATOM 675 N N . GLY A 1 93 ? -0.905 -5.115 9.285 1.00 98.38 93 GLY A N 1
ATOM 676 C CA . GLY A 1 93 ? -1.644 -3.936 8.838 1.00 98.38 93 GLY A CA 1
ATOM 677 C C . GLY A 1 93 ? -2.004 -3.963 7.361 1.00 98.38 93 GLY A C 1
ATOM 678 O O . GLY A 1 93 ? -3.152 -3.696 7.009 1.00 98.38 93 GLY A O 1
ATOM 679 N N . LEU A 1 94 ? -1.053 -4.347 6.502 1.00 98.62 94 LEU A N 1
ATOM 680 C CA . LEU A 1 94 ? -1.331 -4.544 5.079 1.00 98.62 94 LEU A CA 1
ATOM 681 C C . LEU A 1 94 ? -2.417 -5.611 4.877 1.00 98.62 94 LEU A C 1
ATOM 683 O O . LEU A 1 94 ? -3.390 -5.366 4.169 1.00 98.62 94 LEU A O 1
ATOM 687 N N . ASN A 1 95 ? -2.278 -6.767 5.536 1.00 98.69 95 ASN A N 1
ATOM 688 C CA . ASN A 1 95 ? -3.258 -7.849 5.451 1.00 98.69 95 ASN A CA 1
ATOM 689 C C . ASN A 1 95 ? -4.647 -7.382 5.893 1.00 98.69 95 ASN A C 1
ATOM 691 O O . ASN A 1 95 ? -5.627 -7.634 5.206 1.00 98.69 95 ASN A O 1
ATOM 695 N N . ALA A 1 96 ? -4.741 -6.661 7.010 1.00 98.62 96 ALA A N 1
ATOM 696 C CA . ALA A 1 96 ? -6.013 -6.169 7.521 1.00 98.62 96 ALA A CA 1
ATOM 697 C C . ALA A 1 96 ? -6.697 -5.167 6.573 1.00 98.62 96 ALA A C 1
ATOM 699 O O . ALA A 1 96 ? -7.915 -5.232 6.412 1.00 98.62 96 ALA A O 1
ATOM 700 N N . LEU A 1 97 ? -5.945 -4.275 5.914 1.00 98.31 97 LEU A N 1
ATOM 701 C CA . LEU A 1 97 ? -6.505 -3.376 4.895 1.00 98.31 97 LEU A CA 1
ATOM 702 C C . LEU A 1 97 ? -7.042 -4.156 3.687 1.00 98.31 97 LEU A C 1
ATOM 704 O O . LEU A 1 97 ? -8.151 -3.884 3.227 1.00 98.31 97 LEU A O 1
ATOM 708 N N . LEU A 1 98 ? -6.291 -5.148 3.207 1.00 98.56 98 LEU A N 1
ATOM 709 C CA . LEU A 1 98 ? -6.693 -5.989 2.076 1.00 98.56 98 LEU A CA 1
ATOM 710 C C . LEU A 1 98 ? -7.926 -6.853 2.401 1.00 98.56 98 LEU A C 1
ATOM 712 O O . LEU A 1 98 ? -8.861 -6.911 1.608 1.00 98.56 98 LEU A O 1
ATOM 716 N N . GLU A 1 99 ? -7.987 -7.465 3.589 1.00 98.25 99 GLU A N 1
ATOM 717 C CA . GLU A 1 99 ? -9.163 -8.210 4.083 1.00 98.25 99 GLU A CA 1
ATOM 718 C C . GLU A 1 99 ? -10.386 -7.299 4.319 1.00 98.25 99 GLU A C 1
ATOM 720 O O . GLU A 1 99 ? -11.544 -7.733 4.281 1.00 98.25 99 GLU A O 1
ATOM 725 N N . ALA A 1 100 ? -10.152 -6.005 4.550 1.00 97.50 100 ALA A N 1
ATOM 726 C CA . ALA A 1 100 ? -11.207 -5.002 4.610 1.00 97.50 100 ALA A CA 1
ATOM 727 C C . ALA A 1 100 ? -11.669 -4.514 3.224 1.00 97.50 100 ALA A C 1
ATOM 729 O O . ALA A 1 100 ? -12.674 -3.804 3.161 1.00 97.50 100 ALA A O 1
ATOM 730 N N . GLY A 1 101 ? -11.013 -4.945 2.140 1.00 96.25 101 GLY A N 1
ATOM 731 C CA . GLY A 1 101 ? -11.402 -4.672 0.756 1.00 96.25 101 GLY A CA 1
ATOM 732 C C . GLY A 1 101 ? -10.626 -3.550 0.068 1.00 96.25 101 GLY A C 1
ATOM 733 O O . GLY A 1 101 ? -11.077 -3.094 -0.977 1.00 96.25 101 GLY A O 1
ATOM 734 N N . ALA A 1 102 ? -9.503 -3.091 0.632 1.00 97.00 102 ALA A N 1
ATOM 735 C CA . ALA A 1 102 ? -8.641 -2.116 -0.037 1.00 97.00 102 ALA A CA 1
ATOM 736 C C . ALA A 1 102 ? -8.055 -2.695 -1.340 1.00 97.00 102 ALA A C 1
ATOM 738 O O . ALA A 1 102 ? -7.621 -3.851 -1.364 1.00 97.00 102 ALA A O 1
ATOM 739 N N . ASP A 1 103 ? -8.012 -1.896 -2.405 1.00 97.56 103 ASP A N 1
ATOM 740 C CA . ASP A 1 103 ? -7.497 -2.309 -3.712 1.00 97.56 103 ASP A CA 1
ATOM 741 C C . ASP A 1 103 ? -5.954 -2.266 -3.727 1.00 97.56 103 ASP A C 1
ATOM 743 O O . ASP A 1 103 ? -5.365 -1.185 -3.597 1.00 97.56 103 ASP A O 1
ATOM 747 N N . PRO A 1 104 ? -5.253 -3.400 -3.945 1.00 97.44 104 PRO A N 1
ATOM 748 C CA . PRO A 1 104 ? -3.791 -3.416 -4.074 1.00 97.44 104 PRO A CA 1
ATOM 749 C C . PRO A 1 104 ? -3.266 -2.558 -5.235 1.00 97.44 104 PRO A C 1
ATOM 751 O O . PRO A 1 104 ? -2.091 -2.177 -5.243 1.00 97.44 104 PRO A O 1
ATOM 754 N N . ASN A 1 105 ? -4.118 -2.228 -6.208 1.00 96.81 105 ASN A N 1
ATOM 755 C CA . ASN A 1 105 ? -3.770 -1.433 -7.380 1.00 96.81 105 ASN A CA 1
ATOM 756 C C . ASN A 1 105 ? -4.047 0.067 -7.214 1.00 96.81 105 ASN A C 1
ATOM 758 O O . ASN A 1 105 ? -3.651 0.835 -8.102 1.00 96.81 105 ASN A O 1
ATOM 762 N N . ALA A 1 106 ? -4.661 0.486 -6.099 1.00 95.38 106 ALA A N 1
ATOM 763 C CA . ALA A 1 106 ? -5.025 1.873 -5.831 1.00 95.38 106 ALA A CA 1
ATOM 764 C C . ALA A 1 106 ? -3.827 2.814 -5.999 1.00 95.38 106 ALA A C 1
ATOM 766 O O . ALA A 1 106 ? -2.762 2.620 -5.405 1.00 95.38 106 ALA A O 1
ATOM 767 N N . ARG A 1 107 ? -3.995 3.848 -6.82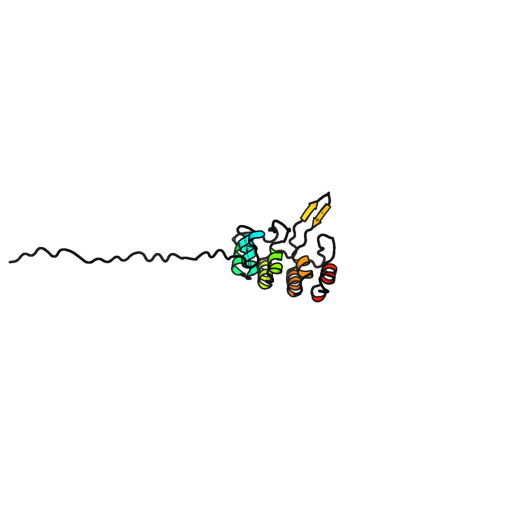9 1.00 92.38 107 ARG A N 1
ATOM 768 C CA . ARG A 1 107 ? -2.928 4.797 -7.157 1.00 92.38 107 ARG A CA 1
ATOM 769 C C . ARG A 1 107 ? -3.474 6.157 -7.541 1.00 92.38 107 ARG A C 1
ATOM 771 O O . ARG A 1 107 ? -4.521 6.262 -8.178 1.00 92.38 107 ARG A O 1
ATOM 778 N N . GLU A 1 108 ? -2.711 7.195 -7.233 1.00 90.75 108 GLU A N 1
ATOM 779 C CA . GLU A 1 108 ? -3.008 8.527 -7.734 1.00 90.75 108 GLU A CA 1
ATOM 780 C C . GLU A 1 108 ? -2.640 8.617 -9.226 1.00 90.75 108 GLU A C 1
ATOM 782 O O . GLU A 1 108 ? -1.652 8.038 -9.686 1.00 90.75 108 GLU A O 1
ATOM 787 N N . SER A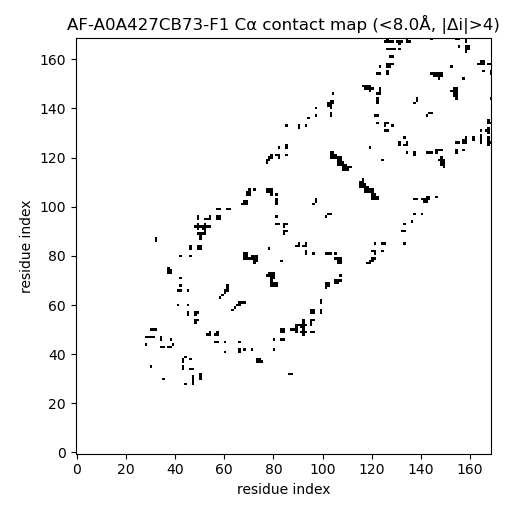 1 109 ? -3.446 9.326 -10.018 1.00 90.56 109 SER A N 1
ATOM 788 C CA . SER A 1 109 ? -3.134 9.631 -11.418 1.00 90.56 109 SER A CA 1
ATOM 789 C C . SER A 1 109 ? -3.500 11.076 -11.734 1.00 90.56 109 SER A C 1
ATOM 791 O O . SER A 1 109 ? -4.571 11.542 -11.347 1.00 90.56 109 SER A O 1
ATOM 793 N N . LYS A 1 110 ? -2.613 11.802 -12.419 1.00 90.00 110 LYS A N 1
ATOM 794 C CA . LYS A 1 110 ? -2.790 13.230 -12.734 1.00 90.00 110 LYS A CA 1
ATOM 795 C C . LYS A 1 110 ? -2.454 13.499 -14.190 1.00 90.00 110 LYS A C 1
ATOM 797 O O . LYS A 1 110 ? -1.511 12.927 -14.719 1.00 90.00 110 LYS A O 1
ATOM 802 N N . HIS A 1 111 ? -3.191 14.408 -14.822 1.00 93.06 111 HIS A N 1
ATOM 803 C CA . HIS A 1 111 ? -2.786 14.937 -16.121 1.00 93.06 111 HIS A CA 1
ATOM 804 C C . HIS A 1 111 ? -1.728 16.023 -15.918 1.00 93.06 111 HIS A C 1
ATOM 806 O O . HIS A 1 111 ? -1.978 17.007 -15.220 1.00 93.06 111 HIS A O 1
ATOM 812 N N . MET A 1 112 ? -0.558 15.853 -16.527 1.00 90.62 112 MET A N 1
ATOM 813 C CA . MET A 1 112 ? 0.543 16.815 -16.506 1.00 90.62 112 MET A CA 1
ATOM 814 C C . MET A 1 112 ? 1.079 16.966 -17.927 1.00 90.62 112 MET A C 1
ATOM 816 O O . MET A 1 112 ? 1.353 15.975 -18.591 1.00 90.62 112 MET A O 1
ATOM 820 N N . ASN A 1 113 ? 1.196 18.203 -18.415 1.00 92.62 113 ASN A N 1
ATOM 821 C CA . ASN A 1 113 ? 1.698 18.507 -19.764 1.00 92.62 113 ASN A CA 1
ATOM 822 C C . ASN A 1 113 ? 0.986 17.751 -20.911 1.00 92.62 113 ASN A C 1
ATOM 824 O O . ASN A 1 113 ? 1.587 17.485 -21.944 1.00 92.62 113 ASN A O 1
ATOM 828 N N . GLY A 1 114 ? -0.301 17.426 -20.745 1.00 93.56 114 GLY A N 1
ATOM 829 C CA . GLY A 1 114 ? -1.089 16.693 -21.745 1.00 93.56 114 GLY A CA 1
ATOM 830 C C . GLY A 1 114 ? -0.985 15.167 -21.658 1.00 93.56 114 GLY A C 1
ATOM 831 O O . GLY A 1 114 ? -1.673 14.481 -22.408 1.00 93.56 114 GLY A O 1
ATOM 832 N N . GLU A 1 115 ? -0.202 14.633 -20.723 1.00 92.94 115 GLU A N 1
ATOM 833 C CA . GLU A 1 115 ? -0.039 13.196 -20.500 1.00 92.94 115 GLU A CA 1
ATOM 834 C C . GLU A 1 115 ? -0.654 12.772 -19.164 1.00 92.94 115 GLU A C 1
ATOM 836 O O . GLU A 1 115 ? -0.677 13.539 -18.198 1.00 92.94 115 GLU A O 1
ATOM 841 N N . MET A 1 116 ? -1.171 11.544 -19.101 1.00 92.31 116 MET A N 1
ATOM 842 C CA . MET A 1 116 ? -1.631 10.946 -17.850 1.00 92.31 116 MET A CA 1
ATOM 843 C C . MET A 1 116 ? -0.442 10.317 -17.125 1.00 92.31 116 MET A C 1
ATOM 845 O O . MET A 1 116 ? 0.140 9.346 -17.597 1.00 92.31 116 MET A O 1
ATOM 849 N N . ILE A 1 117 ? -0.107 10.864 -15.962 1.00 91.00 117 ILE A N 1
ATOM 850 C CA . ILE A 1 117 ? 0.952 10.369 -15.088 1.00 91.00 117 ILE A CA 1
ATOM 851 C C . ILE A 1 117 ? 0.335 9.486 -14.010 1.00 91.00 117 ILE A C 1
ATOM 853 O O . ILE A 1 117 ? -0.600 9.898 -13.319 1.00 91.00 117 ILE A O 1
ATOM 857 N N . HIS A 1 118 ? 0.883 8.284 -13.854 1.00 91.62 118 HIS A N 1
ATOM 858 C CA . HIS A 1 118 ? 0.525 7.336 -12.806 1.00 91.62 118 HIS A CA 1
ATOM 859 C C . HIS A 1 118 ? 1.589 7.366 -11.710 1.00 91.62 118 HIS A C 1
ATOM 861 O O . HIS A 1 118 ? 2.757 7.090 -11.972 1.00 91.62 118 HIS A O 1
ATOM 867 N N . PHE A 1 119 ? 1.196 7.704 -10.483 1.00 91.75 119 PHE A N 1
ATOM 868 C CA . PHE A 1 119 ? 2.112 7.676 -9.345 1.00 91.75 119 PHE A CA 1
ATOM 869 C C . PHE A 1 119 ? 2.310 6.243 -8.845 1.00 91.75 119 PHE A C 1
ATOM 871 O O . PHE A 1 119 ? 1.484 5.358 -9.087 1.00 91.75 119 PHE A O 1
ATOM 878 N N . ASN A 1 120 ? 3.418 6.022 -8.137 1.00 92.88 120 ASN A N 1
ATOM 879 C CA . ASN A 1 120 ? 3.738 4.720 -7.564 1.00 92.88 120 ASN A CA 1
ATOM 880 C C . ASN A 1 120 ? 2.648 4.274 -6.580 1.00 92.88 120 ASN A C 1
ATOM 882 O O . ASN A 1 120 ? 2.150 5.065 -5.778 1.00 92.88 120 ASN A O 1
ATOM 886 N N . ASN A 1 121 ? 2.317 2.986 -6.619 1.00 94.56 121 ASN A N 1
ATOM 887 C CA . ASN A 1 121 ? 1.364 2.363 -5.708 1.00 94.56 121 ASN A CA 1
ATOM 888 C C . ASN A 1 121 ? 2.047 1.355 -4.775 1.00 94.56 121 ASN A C 1
ATOM 890 O O . ASN A 1 121 ? 3.267 1.180 -4.813 1.00 94.56 121 ASN A O 1
ATOM 894 N N . ALA A 1 122 ? 1.254 0.670 -3.945 1.00 95.94 122 ALA A N 1
ATOM 895 C CA . ALA A 1 122 ? 1.768 -0.334 -3.016 1.00 95.94 122 ALA A CA 1
ATOM 896 C C . ALA A 1 122 ? 2.547 -1.461 -3.715 1.00 95.94 122 ALA A C 1
ATOM 898 O O . ALA A 1 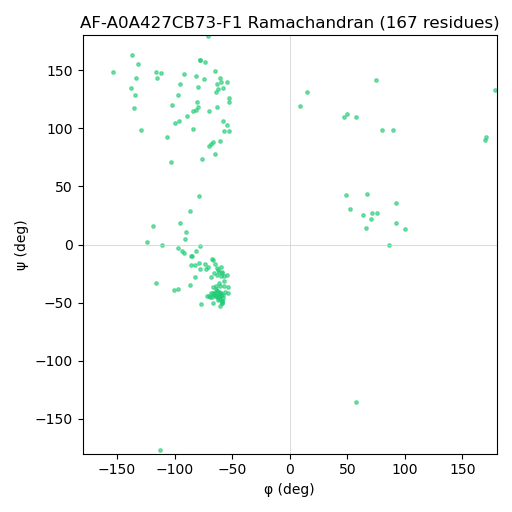122 ? 3.563 -1.891 -3.177 1.00 95.94 122 ALA A O 1
ATOM 899 N N . MET A 1 123 ? 2.143 -1.882 -4.922 1.00 97.25 123 MET A N 1
ATOM 900 C CA . MET A 1 123 ? 2.859 -2.901 -5.707 1.00 97.25 123 MET A CA 1
ATOM 901 C C . MET A 1 123 ? 4.288 -2.468 -6.038 1.00 97.25 123 MET A C 1
ATOM 903 O O . MET A 1 123 ? 5.228 -3.236 -5.840 1.00 97.25 123 MET A O 1
ATOM 907 N N . VAL A 1 124 ? 4.460 -1.223 -6.501 1.00 96.00 124 VAL A N 1
ATOM 908 C CA . VAL A 1 124 ? 5.783 -0.662 -6.823 1.00 96.00 124 VAL A CA 1
ATOM 909 C C . VAL A 1 124 ? 6.659 -0.603 -5.578 1.00 96.00 124 VAL A C 1
ATOM 911 O O . VAL A 1 124 ? 7.799 -1.054 -5.618 1.00 96.00 124 VAL A O 1
ATOM 914 N N . PHE A 1 125 ? 6.129 -0.094 -4.462 1.00 95.25 125 PHE A N 1
ATOM 915 C CA . PHE A 1 125 ? 6.895 -0.019 -3.218 1.00 95.25 125 PHE A CA 1
ATOM 916 C C . PHE A 1 125 ? 7.272 -1.408 -2.694 1.00 95.25 125 PHE A C 1
ATOM 918 O O . PHE A 1 125 ? 8.423 -1.617 -2.325 1.00 95.25 125 PHE A O 1
ATOM 925 N N . ALA A 1 126 ? 6.341 -2.365 -2.706 1.00 96.56 126 ALA A N 1
ATOM 926 C CA . ALA A 1 126 ? 6.586 -3.724 -2.237 1.00 96.56 126 ALA A CA 1
ATOM 927 C C . ALA A 1 126 ? 7.633 -4.462 -3.082 1.00 96.56 126 ALA A C 1
ATOM 929 O O . ALA A 1 126 ? 8.449 -5.186 -2.522 1.00 96.56 126 ALA A O 1
ATOM 930 N N . ALA A 1 127 ? 7.672 -4.235 -4.400 1.00 96.69 127 ALA A N 1
ATOM 931 C CA . ALA A 1 127 ? 8.695 -4.813 -5.278 1.00 96.69 127 ALA A CA 1
ATOM 932 C C . ALA A 1 127 ? 10.125 -4.400 -4.889 1.00 96.69 127 ALA A C 1
ATOM 934 O O . ALA A 1 127 ? 11.073 -5.136 -5.151 1.00 96.69 127 ALA A O 1
ATOM 935 N N . MET A 1 128 ? 10.281 -3.237 -4.252 1.00 94.81 128 MET A N 1
ATOM 936 C CA . MET A 1 128 ? 11.570 -2.681 -3.832 1.00 94.81 128 MET A CA 1
ATOM 937 C C . MET A 1 128 ? 11.970 -3.081 -2.402 1.00 94.81 128 MET A C 1
ATOM 939 O O . MET A 1 128 ? 13.075 -2.749 -1.973 1.00 94.81 128 MET A O 1
ATOM 943 N N . MET A 1 129 ? 11.083 -3.733 -1.640 1.00 94.81 129 MET A N 1
ATOM 944 C CA . MET A 1 129 ? 11.342 -4.106 -0.245 1.00 94.81 129 MET A CA 1
ATOM 945 C C . MET A 1 129 ? 12.237 -5.344 -0.139 1.00 94.81 129 MET A C 1
ATOM 947 O O . MET A 1 129 ? 12.326 -6.146 -1.054 1.00 94.81 129 MET A O 1
ATOM 951 N N . ASP A 1 130 ? 12.877 -5.516 1.010 1.00 93.38 130 ASP A N 1
ATOM 952 C CA . ASP A 1 130 ? 13.659 -6.705 1.361 1.00 93.38 130 ASP A CA 1
ATOM 953 C C . ASP A 1 130 ? 12.791 -7.901 1.790 1.00 93.38 130 ASP A C 1
ATOM 955 O O . ASP A 1 130 ? 13.248 -9.039 1.778 1.00 93.38 130 ASP A O 1
ATOM 959 N N . ASP A 1 131 ? 11.548 -7.647 2.206 1.00 95.31 131 ASP A N 1
ATOM 960 C CA . ASP A 1 131 ? 10.608 -8.680 2.639 1.00 95.31 131 ASP A CA 1
ATOM 961 C C . ASP A 1 131 ? 9.615 -9.027 1.508 1.00 95.31 131 ASP A C 1
ATOM 963 O O . ASP A 1 131 ? 8.651 -8.277 1.293 1.00 95.31 131 ASP A O 1
ATOM 967 N N . PRO A 1 132 ? 9.776 -10.176 0.819 1.00 94.88 132 PRO A N 1
ATOM 968 C CA . PRO A 1 132 ? 8.942 -10.554 -0.327 1.00 94.88 132 PRO A CA 1
ATOM 969 C C . PRO A 1 132 ? 7.480 -10.795 0.044 1.00 94.88 132 PRO A C 1
ATOM 971 O O . PRO A 1 132 ? 6.597 -10.789 -0.819 1.00 94.88 132 PRO A O 1
ATOM 974 N N . ARG A 1 133 ? 7.181 -10.979 1.337 1.00 97.31 133 ARG A N 1
ATOM 975 C CA . ARG A 1 133 ? 5.818 -11.257 1.802 1.00 97.31 133 ARG A CA 1
ATOM 976 C C . ARG A 1 133 ? 4.862 -10.107 1.509 1.00 97.31 133 ARG A C 1
ATOM 978 O O . ARG A 1 133 ? 3.675 -10.367 1.348 1.00 97.31 133 ARG A O 1
ATOM 985 N N . TYR A 1 134 ? 5.348 -8.869 1.408 1.00 97.88 134 TYR A N 1
ATOM 986 C CA . TYR A 1 134 ? 4.504 -7.722 1.064 1.00 97.88 134 TYR A CA 1
ATOM 987 C C . TYR A 1 134 ? 3.976 -7.810 -0.364 1.00 97.88 134 TYR A C 1
ATOM 989 O O . TYR A 1 134 ? 2.767 -7.699 -0.572 1.00 97.88 134 TYR A O 1
ATOM 997 N N . LEU A 1 135 ? 4.860 -8.044 -1.341 1.00 97.31 135 LEU A N 1
ATOM 998 C CA . LEU A 1 135 ? 4.437 -8.146 -2.735 1.00 97.31 135 LEU A CA 1
ATOM 999 C C . LEU A 1 135 ? 3.609 -9.417 -2.952 1.00 97.31 135 LEU A C 1
ATOM 1001 O O . LEU A 1 135 ? 2.542 -9.351 -3.559 1.00 97.31 135 LEU A O 1
ATOM 1005 N N . ALA A 1 136 ? 4.018 -10.542 -2.356 1.00 97.19 136 ALA A N 1
ATOM 1006 C CA . ALA A 1 136 ? 3.243 -11.780 -2.392 1.00 97.19 136 ALA A CA 1
ATOM 1007 C C . ALA A 1 136 ? 1.818 -11.596 -1.839 1.00 97.19 136 ALA A C 1
ATOM 1009 O O . ALA A 1 136 ? 0.856 -12.121 -2.402 1.00 97.19 136 ALA A O 1
ATOM 1010 N N . LEU A 1 137 ? 1.665 -10.831 -0.756 1.00 98.31 137 LEU A N 1
ATOM 1011 C CA . LEU A 1 137 ? 0.364 -10.562 -0.155 1.00 98.31 137 LEU A CA 1
ATOM 1012 C C . LEU A 1 137 ? -0.505 -9.656 -1.038 1.00 98.31 137 LEU A C 1
ATOM 1014 O O . LEU A 1 137 ? -1.672 -9.969 -1.252 1.00 98.31 137 LEU A O 1
ATOM 1018 N N . LEU A 1 138 ? 0.049 -8.582 -1.606 1.00 98.44 138 LEU A N 1
ATOM 1019 C CA . LEU A 1 138 ? -0.696 -7.733 -2.542 1.00 98.44 138 LEU A CA 1
ATOM 1020 C C . LEU A 1 138 ? -1.147 -8.520 -3.789 1.00 98.44 138 LEU A C 1
ATOM 1022 O O . LEU A 1 138 ? -2.307 -8.427 -4.187 1.00 98.44 138 LEU A O 1
ATOM 1026 N N . LEU A 1 139 ? -0.265 -9.350 -4.363 1.00 97.88 139 LEU A N 1
ATOM 1027 C CA . LEU A 1 139 ? -0.581 -10.232 -5.496 1.00 97.88 139 LEU A CA 1
ATOM 1028 C C . LEU A 1 139 ? -1.699 -11.222 -5.150 1.00 97.88 139 LEU A C 1
ATOM 1030 O O . LEU A 1 139 ? -2.641 -11.393 -5.923 1.00 97.88 139 LEU A O 1
ATOM 1034 N N . LYS A 1 140 ? -1.637 -11.837 -3.962 1.00 98.19 140 LYS A N 1
ATOM 1035 C CA . LYS A 1 140 ? -2.669 -12.763 -3.469 1.00 98.19 140 LYS A CA 1
ATOM 1036 C C . LYS A 1 140 ? -4.058 -12.114 -3.421 1.00 98.19 140 LYS A C 1
ATOM 1038 O O . LYS A 1 140 ? -5.051 -12.808 -3.623 1.00 98.19 140 LYS A O 1
ATOM 1043 N N . HIS A 1 141 ? -4.128 -10.806 -3.184 1.00 98.50 141 HIS A N 1
ATOM 1044 C CA . HIS A 1 141 ? -5.372 -10.034 -3.144 1.00 98.50 141 HIS A CA 1
ATOM 1045 C C . HIS A 1 141 ? -5.716 -9.343 -4.477 1.00 98.50 141 HIS A C 1
ATOM 1047 O O . HIS A 1 141 ? -6.550 -8.443 -4.503 1.00 98.50 141 HIS A O 1
ATOM 1053 N N . GLY A 1 142 ? -5.124 -9.776 -5.597 1.00 98.12 142 GLY A N 1
ATOM 1054 C CA . GLY A 1 142 ? -5.473 -9.284 -6.935 1.00 98.12 142 GLY A CA 1
ATOM 1055 C C . GLY A 1 142 ? -4.629 -8.107 -7.428 1.00 98.12 142 GLY A C 1
ATOM 1056 O O . GLY A 1 142 ? -5.037 -7.407 -8.356 1.00 98.12 142 GLY A O 1
ATOM 1057 N N . GLY A 1 143 ? -3.460 -7.874 -6.828 1.00 98.12 143 GLY A N 1
ATOM 1058 C CA . GLY A 1 143 ? -2.474 -6.940 -7.365 1.00 98.12 143 GLY A CA 1
ATOM 1059 C C . GLY A 1 143 ? -2.053 -7.331 -8.783 1.00 98.12 143 GLY A C 1
ATOM 1060 O O . GLY A 1 143 ? -1.785 -8.501 -9.056 1.00 98.12 143 GLY A O 1
ATOM 1061 N N . ASP A 1 144 ? -1.990 -6.361 -9.692 1.00 97.81 144 ASP A N 1
ATOM 1062 C CA . ASP A 1 144 ? -1.569 -6.579 -11.075 1.00 97.81 144 ASP A CA 1
ATOM 1063 C C . ASP A 1 144 ? -0.030 -6.608 -11.163 1.00 97.81 144 ASP A C 1
ATOM 1065 O O . ASP A 1 144 ? 0.627 -5.591 -10.905 1.00 97.81 144 ASP A O 1
ATOM 1069 N N . PRO A 1 145 ? 0.585 -7.744 -11.547 1.00 95.69 145 PRO A N 1
ATOM 1070 C CA . PRO A 1 145 ? 2.038 -7.847 -11.672 1.00 95.69 145 PRO A CA 1
ATOM 1071 C C . PRO A 1 145 ? 2.606 -6.994 -12.820 1.00 95.69 145 PRO A C 1
ATOM 1073 O O . PRO A 1 145 ? 3.818 -6.793 -12.895 1.00 95.69 145 PRO A O 1
ATOM 1076 N N . ASN A 1 146 ? 1.755 -6.482 -13.716 1.00 96.25 146 ASN A N 1
ATOM 1077 C CA . ASN A 1 146 ? 2.158 -5.635 -14.838 1.00 96.25 146 ASN A CA 1
ATOM 1078 C C . ASN A 1 146 ? 2.145 -4.139 -14.505 1.00 96.25 146 ASN A C 1
ATOM 1080 O O . ASN A 1 146 ? 2.399 -3.324 -15.399 1.00 96.25 146 ASN A O 1
ATOM 1084 N N . ILE A 1 147 ? 1.871 -3.766 -13.248 1.00 95.38 147 ILE A N 1
ATOM 1085 C CA . ILE A 1 147 ? 1.982 -2.379 -12.798 1.00 95.38 147 ILE A CA 1
ATOM 1086 C C . ILE A 1 147 ? 3.381 -1.843 -13.104 1.00 95.38 147 ILE A C 1
ATOM 1088 O O . ILE A 1 147 ? 4.404 -2.518 -12.957 1.00 95.38 147 ILE A O 1
ATOM 1092 N N . ARG A 1 148 ? 3.404 -0.585 -13.535 1.00 94.88 148 ARG A N 1
ATOM 1093 C CA . ARG A 1 148 ? 4.626 0.157 -13.806 1.00 94.88 148 ARG A CA 1
ATOM 1094 C C . ARG A 1 148 ? 4.738 1.340 -12.862 1.00 94.88 148 ARG A C 1
ATOM 1096 O O . ARG A 1 148 ? 3.723 1.894 -12.439 1.00 94.88 148 ARG A O 1
ATOM 1103 N N . ASN A 1 149 ? 5.970 1.703 -12.523 1.00 94.12 149 ASN A N 1
ATOM 1104 C CA . ASN A 1 149 ? 6.235 2.907 -11.743 1.00 94.12 149 ASN A CA 1
ATOM 1105 C C . ASN A 1 149 ? 5.984 4.177 -12.584 1.00 94.12 149 ASN A C 1
ATOM 1107 O O . ASN A 1 149 ? 5.667 4.109 -13.774 1.00 94.12 149 ASN A O 1
ATOM 1111 N N . VAL A 1 150 ? 6.184 5.345 -11.974 1.00 92.88 150 VAL A N 1
ATOM 1112 C CA . VAL A 1 150 ? 6.017 6.652 -12.637 1.00 92.88 150 VAL A CA 1
ATOM 1113 C C . VAL A 1 150 ? 6.905 6.851 -13.878 1.00 92.88 150 VAL A C 1
ATOM 1115 O O . VAL A 1 150 ? 6.539 7.601 -14.777 1.00 92.88 150 VAL A O 1
ATOM 1118 N N . ASN A 1 151 ? 8.031 6.137 -13.972 1.00 93.19 151 ASN A N 1
ATOM 1119 C CA . ASN A 1 151 ? 8.944 6.157 -15.120 1.00 93.19 151 ASN A CA 1
ATOM 1120 C C . ASN A 1 151 ? 8.595 5.098 -16.182 1.00 93.19 151 ASN A C 1
ATOM 1122 O O . ASN A 1 151 ? 9.384 4.851 -17.093 1.00 93.19 151 ASN A O 1
ATOM 1126 N N . ASN A 1 152 ? 7.427 4.456 -16.073 1.00 94.81 152 ASN A N 1
ATOM 1127 C CA . ASN A 1 152 ? 6.982 3.366 -16.941 1.00 94.81 152 ASN A CA 1
ATOM 1128 C C . ASN A 1 152 ? 7.865 2.097 -16.859 1.00 94.81 152 ASN A C 1
ATOM 1130 O O . ASN A 1 152 ? 7.905 1.280 -17.786 1.00 94.81 152 ASN A O 1
ATOM 1134 N N . GLU A 1 153 ? 8.555 1.890 -15.740 1.00 96.19 153 GLU A N 1
ATOM 1135 C CA . GLU A 1 153 ? 9.421 0.734 -15.492 1.00 96.19 153 GLU A CA 1
ATOM 1136 C C . GLU A 1 153 ? 8.646 -0.401 -14.812 1.00 96.19 153 GLU A C 1
ATOM 1138 O O . GLU A 1 153 ? 7.733 -0.157 -14.025 1.00 96.19 153 GLU A O 1
ATOM 1143 N N . T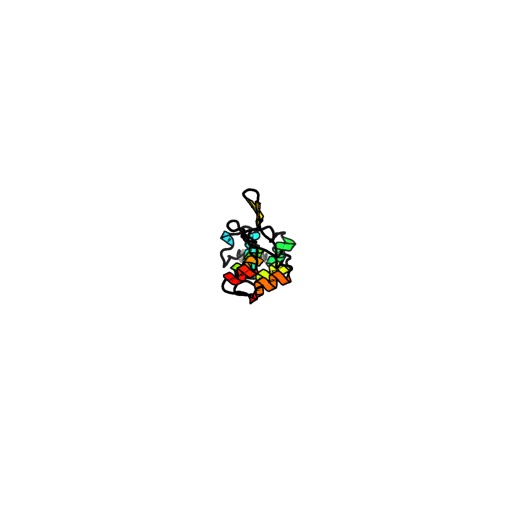HR A 1 154 ? 9.003 -1.654 -15.106 1.00 96.38 154 THR A N 1
ATOM 1144 C CA . THR A 1 154 ? 8.326 -2.836 -14.544 1.00 96.38 154 THR A CA 1
ATOM 1145 C C . THR A 1 154 ? 8.685 -3.060 -13.076 1.00 96.38 154 THR A C 1
ATOM 1147 O O . THR A 1 154 ? 9.771 -2.676 -12.633 1.00 96.38 154 THR A O 1
ATOM 1150 N N . LEU A 1 155 ? 7.821 -3.772 -12.341 1.00 95.94 155 LEU A N 1
ATOM 1151 C CA . LEU A 1 155 ? 8.137 -4.243 -10.985 1.00 95.94 155 LEU A CA 1
ATOM 1152 C C . LEU A 1 155 ? 9.448 -5.043 -10.957 1.00 95.94 155 LEU A C 1
ATOM 1154 O O . LEU A 1 155 ? 10.286 -4.807 -10.092 1.00 95.94 155 LEU A O 1
ATOM 1158 N N . LEU A 1 156 ? 9.668 -5.912 -11.954 1.00 94.31 156 LEU A N 1
ATOM 1159 C CA . LEU A 1 156 ? 10.903 -6.692 -12.087 1.00 94.31 156 LEU A CA 1
ATOM 1160 C C . LEU A 1 156 ? 12.151 -5.806 -12.174 1.00 94.31 156 LEU A C 1
ATOM 1162 O O . LEU A 1 156 ? 13.157 -6.077 -11.520 1.00 94.31 156 LEU A O 1
ATOM 1166 N N . PHE A 1 157 ? 12.088 -4.729 -12.961 1.00 95.62 157 PHE A N 1
ATOM 1167 C CA . PHE A 1 157 ? 13.207 -3.801 -13.072 1.00 95.62 157 PHE A CA 1
ATOM 1168 C C . PHE A 1 157 ? 13.466 -3.078 -11.745 1.00 95.62 157 PHE A C 1
ATOM 1170 O O . PHE A 1 157 ? 14.618 -2.991 -11.324 1.00 95.62 157 PHE A O 1
ATOM 1177 N N . GLN A 1 158 ? 12.411 -2.629 -11.054 1.00 95.62 158 GLN A N 1
ATOM 1178 C CA . GLN A 1 158 ? 12.543 -1.985 -9.741 1.00 95.62 158 GLN A CA 1
ATOM 1179 C C . GLN A 1 158 ? 13.154 -2.919 -8.692 1.00 95.62 158 GLN A C 1
ATOM 1181 O O . GLN A 1 158 ? 14.059 -2.509 -7.965 1.00 95.62 158 GLN A O 1
ATOM 1186 N N . ALA A 1 159 ? 12.705 -4.174 -8.639 1.00 94.25 159 ALA A N 1
ATOM 1187 C CA . ALA A 1 159 ? 13.240 -5.185 -7.733 1.00 94.25 159 ALA A CA 1
ATOM 1188 C C . ALA A 1 159 ? 14.737 -5.432 -7.979 1.00 94.25 159 ALA A C 1
ATOM 1190 O O . ALA A 1 159 ? 15.531 -5.473 -7.037 1.00 94.25 159 ALA A O 1
ATOM 1191 N N . PHE A 1 160 ? 15.147 -5.520 -9.250 1.00 93.75 160 PHE A N 1
ATOM 1192 C CA . PHE A 1 160 ? 16.548 -5.703 -9.622 1.00 93.75 160 PHE A CA 1
ATOM 1193 C C . PHE A 1 160 ? 17.436 -4.546 -9.142 1.00 93.75 160 PHE A C 1
ATOM 1195 O O . PHE A 1 160 ? 18.426 -4.777 -8.443 1.00 93.75 160 PHE A O 1
ATOM 1202 N N . ILE A 1 161 ? 17.073 -3.299 -9.464 1.00 94.56 161 ILE A N 1
ATOM 1203 C CA . ILE A 1 161 ? 17.898 -2.127 -9.122 1.00 94.56 161 ILE A CA 1
ATOM 1204 C C . ILE A 1 161 ? 17.856 -1.770 -7.627 1.00 94.56 161 ILE A C 1
ATOM 1206 O O . ILE A 1 161 ? 18.751 -1.078 -7.148 1.00 94.56 161 ILE A O 1
ATOM 1210 N N . SER A 1 162 ? 16.876 -2.282 -6.872 1.00 92.38 162 SER A N 1
ATOM 1211 C CA . SER A 1 162 ? 16.720 -2.063 -5.419 1.00 92.38 162 SER A CA 1
ATOM 1212 C C . SER A 1 162 ? 17.508 -3.060 -4.557 1.00 92.38 162 SER A C 1
ATOM 1214 O O . SER A 1 162 ? 17.121 -3.382 -3.434 1.00 92.38 162 SER A O 1
ATOM 1216 N N . GLY A 1 163 ? 18.627 -3.568 -5.075 1.00 89.06 163 GLY A N 1
ATOM 1217 C CA . GLY A 1 163 ? 19.471 -4.525 -4.359 1.00 89.06 163 GLY A CA 1
ATOM 1218 C C . GLY A 1 163 ? 19.132 -5.983 -4.649 1.00 89.06 163 GLY A C 1
ATOM 1219 O O . GLY A 1 163 ? 19.295 -6.819 -3.767 1.00 89.06 163 GLY A O 1
ATOM 1220 N N . ASN A 1 164 ? 18.734 -6.292 -5.891 1.00 85.50 164 ASN A N 1
ATOM 1221 C CA . ASN A 1 164 ? 18.590 -7.665 -6.377 1.00 85.50 164 ASN A CA 1
ATOM 1222 C C . ASN A 1 164 ? 17.447 -8.439 -5.688 1.00 85.50 164 ASN A C 1
ATOM 1224 O O . ASN A 1 164 ? 17.606 -9.611 -5.348 1.00 85.50 164 ASN A O 1
ATOM 1228 N N . GLN A 1 165 ? 16.289 -7.798 -5.515 1.00 88.94 165 GLN A N 1
ATOM 1229 C CA . GLN A 1 165 ? 15.119 -8.338 -4.809 1.00 88.94 165 GLN A CA 1
ATOM 1230 C C . GLN A 1 165 ? 14.291 -9.328 -5.657 1.00 88.94 165 GLN A C 1
ATOM 1232 O O . GLN A 1 165 ? 13.065 -9.266 -5.679 1.00 88.94 165 GLN A O 1
ATOM 1237 N N . TRP A 1 166 ? 14.935 -10.227 -6.410 1.00 78.00 166 TRP A N 1
ATOM 1238 C CA . TRP A 1 166 ? 14.248 -11.142 -7.342 1.00 78.00 166 TRP A CA 1
ATOM 1239 C C . TRP A 1 166 ? 13.224 -12.053 -6.665 1.00 78.00 166 TRP A C 1
ATOM 1241 O O . TRP A 1 166 ? 12.309 -12.518 -7.325 1.00 78.00 166 TRP A O 1
ATOM 1251 N N . GLU A 1 167 ? 13.355 -12.306 -5.362 1.00 78.12 167 GLU A N 1
ATOM 1252 C CA . GLU A 1 167 ? 12.375 -13.102 -4.613 1.00 78.12 167 GLU A CA 1
ATOM 1253 C C . GLU A 1 167 ? 11.003 -12.416 -4.507 1.00 78.12 167 GLU A C 1
ATOM 1255 O O . GLU A 1 167 ? 10.020 -13.062 -4.144 1.00 78.12 167 GLU A O 1
ATOM 1260 N N . ASN A 1 168 ? 10.921 -11.125 -4.839 1.00 73.38 168 ASN A N 1
ATOM 1261 C CA . ASN A 1 168 ? 9.681 -10.365 -4.796 1.00 73.38 168 ASN A CA 1
ATOM 1262 C C . ASN A 1 168 ? 8.800 -10.566 -6.044 1.00 73.38 168 ASN A C 1
ATOM 1264 O O . ASN A 1 168 ? 7.587 -10.388 -5.940 1.00 73.38 168 ASN A O 1
ATOM 1268 N N . VAL A 1 169 ? 9.380 -10.876 -7.212 1.00 67.31 169 VAL A N 1
ATOM 1269 C CA . VAL A 1 169 ? 8.775 -10.685 -8.553 1.00 67.31 169 VAL A CA 1
ATOM 1270 C C . VAL A 1 169 ? 8.878 -11.902 -9.460 1.00 67.31 169 VAL A C 1
ATOM 1272 O O . VAL A 1 169 ? 9.955 -12.530 -9.511 1.00 67.31 169 VAL A O 1
#

Sequence (169 aa):
MRSSVHNLMAKALLSAAWVTLFLASGCAASSAHGAGDYFQGKALQLAIASESGDSDTIARLIKEEGVNPDTTFASRDGIPLIAWPLRARSLGGLNALLEAGADPNARESKHMNGEMIHFNNAMVFAAMMDDPRYLALLLKHGGDPNIRNVNNETLLFQAFISGNQWENV